Protein AF-A0A2V5HFQ6-F1 (afdb_monomer_lite)

Structure (mmCIF, N/CA/C/O backbone):
data_AF-A0A2V5HFQ6-F1
#
_entry.id   AF-A0A2V5HFQ6-F1
#
loop_
_atom_site.group_PDB
_atom_site.id
_atom_site.type_symbol
_atom_site.label_atom_id
_atom_site.label_alt_id
_atom_site.label_comp_id
_atom_site.label_asym_id
_atom_site.label_entity_id
_atom_site.label_seq_id
_atom_site.pdbx_PDB_ins_code
_atom_site.Cartn_x
_atom_site.Cartn_y
_atom_site.Cartn_z
_atom_site.occupancy
_atom_site.B_iso_or_equiv
_atom_site.auth_seq_id
_atom_site.auth_comp_id
_atom_site.auth_asym_id
_atom_site.auth_atom_id
_atom_site.pdbx_PDB_model_num
ATOM 1 N N . MET A 1 1 ? -6.605 -11.092 -10.968 1.00 51.59 1 MET A N 1
ATOM 2 C CA . MET A 1 1 ? -7.227 -11.344 -9.632 1.00 51.59 1 MET A CA 1
ATOM 3 C C . MET A 1 1 ? -6.925 -10.135 -8.743 1.00 51.59 1 MET A C 1
ATOM 5 O O . MET A 1 1 ? -5.810 -9.649 -8.861 1.00 51.59 1 MET A O 1
ATOM 9 N N . LEU A 1 2 ? -7.858 -9.602 -7.938 1.00 63.72 2 LEU A N 1
ATOM 10 C CA . LEU A 1 2 ? -7.604 -8.376 -7.151 1.00 63.72 2 LEU A CA 1
ATOM 11 C C . LEU A 1 2 ? -6.932 -8.704 -5.807 1.00 63.72 2 LEU A C 1
ATOM 13 O O . LEU A 1 2 ? -7.304 -9.682 -5.158 1.00 63.72 2 LEU A O 1
ATOM 17 N N . LEU A 1 3 ? -6.000 -7.859 -5.349 1.00 67.62 3 LEU A N 1
ATOM 18 C CA . LEU A 1 3 ? -5.303 -8.026 -4.054 1.00 67.62 3 LEU A CA 1
ATOM 19 C C . LEU A 1 3 ? -6.287 -8.092 -2.869 1.00 67.62 3 LEU A C 1
ATOM 21 O O . LEU A 1 3 ? -6.085 -8.822 -1.904 1.00 67.62 3 LEU A O 1
ATOM 25 N N . LEU A 1 4 ? -7.405 -7.377 -2.981 1.00 68.69 4 LEU A N 1
ATOM 26 C CA . LEU A 1 4 ? -8.484 -7.354 -1.991 1.00 68.69 4 LEU A CA 1
ATOM 27 C C . LEU A 1 4 ? -9.151 -8.725 -1.766 1.00 68.69 4 LEU A C 1
ATOM 29 O O . LEU A 1 4 ? -9.683 -8.956 -0.684 1.00 68.69 4 LEU A O 1
ATOM 33 N N . ASP A 1 5 ? -9.133 -9.616 -2.763 1.00 68.38 5 ASP A N 1
ATOM 34 C CA . ASP A 1 5 ? -9.847 -10.902 -2.714 1.00 68.38 5 ASP A CA 1
ATOM 35 C C . ASP A 1 5 ? -9.041 -12.014 -2.021 1.00 68.38 5 ASP A C 1
ATOM 37 O O . ASP A 1 5 ? -9.598 -13.050 -1.653 1.00 68.38 5 ASP A O 1
ATOM 41 N N . ILE A 1 6 ? -7.730 -11.816 -1.857 1.00 72.25 6 ILE A N 1
ATOM 42 C CA . ILE A 1 6 ? -6.790 -12.842 -1.377 1.00 72.25 6 ILE A CA 1
ATOM 43 C C . ILE A 1 6 ? -6.238 -12.559 0.023 1.00 72.25 6 ILE A C 1
ATOM 45 O O . ILE A 1 6 ? -5.696 -13.461 0.661 1.00 72.25 6 ILE A O 1
ATOM 49 N N . LEU A 1 7 ? -6.376 -11.327 0.516 1.00 74.31 7 LEU A N 1
ATOM 50 C CA . LEU A 1 7 ? -5.804 -10.923 1.795 1.00 74.31 7 LEU A CA 1
ATOM 51 C C . LEU A 1 7 ? -6.748 -11.225 2.972 1.00 74.31 7 LEU A C 1
ATOM 53 O O . LEU A 1 7 ? -7.963 -11.029 2.877 1.00 74.31 7 LEU A O 1
ATOM 57 N N . PRO A 1 8 ? -6.214 -11.670 4.122 1.00 76.12 8 PRO A N 1
ATOM 58 C CA . PRO A 1 8 ? -7.018 -11.909 5.311 1.00 76.12 8 PRO A CA 1
ATOM 59 C C . PRO A 1 8 ? -7.446 -10.588 5.964 1.00 76.12 8 PRO A C 1
ATOM 61 O O . PRO A 1 8 ? -6.648 -9.675 6.130 1.00 76.12 8 PRO A O 1
ATOM 64 N N . ALA A 1 9 ? -8.689 -10.499 6.443 1.00 76.12 9 ALA A N 1
ATOM 65 C CA . ALA A 1 9 ? -9.202 -9.293 7.115 1.00 76.12 9 ALA A CA 1
ATOM 66 C C . ALA A 1 9 ? -8.438 -8.911 8.405 1.00 76.12 9 ALA A C 1
ATOM 68 O O . ALA A 1 9 ? -8.540 -7.787 8.897 1.00 76.12 9 ALA A O 1
ATOM 69 N N . SER A 1 10 ? -7.689 -9.857 8.980 1.00 79.19 10 SER A N 1
ATOM 70 C CA . SER A 1 10 ? -6.862 -9.662 10.173 1.00 79.19 10 SER A CA 1
ATOM 71 C C . SER A 1 10 ? -5.444 -9.169 9.881 1.00 79.19 10 SER A C 1
ATOM 73 O O . SER A 1 10 ? -4.679 -9.069 10.835 1.00 79.19 10 SER A O 1
ATOM 75 N N . LEU A 1 11 ? -5.102 -8.911 8.614 1.00 81.62 11 LEU A N 1
ATOM 76 C CA . LEU A 1 11 ? -3.765 -8.503 8.186 1.00 81.62 11 LEU A CA 1
ATOM 77 C C . LEU A 1 11 ? -3.316 -7.227 8.904 1.00 81.62 11 LEU A C 1
ATOM 79 O O . LEU A 1 11 ? -4.056 -6.239 8.921 1.00 81.62 11 LEU A O 1
ATOM 83 N N . GLU A 1 12 ? -2.117 -7.256 9.482 1.00 85.94 12 GLU A N 1
ATOM 84 C CA . GLU A 1 12 ? -1.507 -6.097 10.142 1.00 85.94 12 GLU A CA 1
ATOM 85 C C . GLU A 1 12 ? -0.405 -5.490 9.268 1.00 85.94 12 GLU A C 1
ATOM 87 O O . GLU A 1 12 ? -0.303 -4.262 9.173 1.00 85.94 12 GLU A O 1
ATOM 92 N N . SER A 1 13 ? 0.350 -6.345 8.571 1.00 84.56 13 SER A N 1
ATOM 93 C CA . SER A 1 13 ? 1.439 -5.966 7.672 1.00 84.56 13 SER A CA 1
ATOM 94 C C . SER A 1 13 ? 1.336 -6.682 6.323 1.00 84.56 13 SER A C 1
ATOM 96 O O . SER A 1 13 ? 1.117 -7.893 6.268 1.00 84.56 13 SER A O 1
ATOM 98 N N . LEU A 1 14 ? 1.555 -5.943 5.232 1.00 84.50 14 LEU A N 1
ATOM 99 C CA . LEU A 1 14 ? 1.644 -6.475 3.870 1.00 84.50 14 LEU A CA 1
ATOM 100 C C . LEU A 1 14 ? 3.038 -6.224 3.288 1.00 84.50 14 LEU A C 1
ATOM 102 O O . LEU A 1 14 ? 3.385 -5.080 3.010 1.00 84.50 14 LEU A O 1
ATOM 106 N N . GLY A 1 15 ? 3.815 -7.281 3.077 1.00 84.94 15 GLY A N 1
ATOM 107 C CA . GLY A 1 15 ? 5.066 -7.242 2.322 1.00 84.94 15 GLY A CA 1
ATOM 108 C C . GLY A 1 15 ? 4.855 -7.728 0.892 1.00 84.94 15 GLY A C 1
ATOM 109 O O . GLY A 1 15 ? 4.157 -8.719 0.685 1.00 84.94 15 GLY A O 1
ATOM 110 N N . ILE A 1 16 ? 5.443 -7.046 -0.089 1.00 83.25 16 ILE A N 1
ATOM 111 C CA . ILE A 1 16 ? 5.424 -7.463 -1.496 1.00 83.25 16 ILE A CA 1
ATOM 112 C C . ILE A 1 16 ? 6.849 -7.432 -2.039 1.00 83.25 16 ILE A C 1
ATOM 114 O O . ILE A 1 16 ? 7.508 -6.393 -1.950 1.00 83.25 16 ILE A O 1
ATOM 118 N N . THR A 1 17 ? 7.313 -8.563 -2.565 1.00 81.19 17 THR A N 1
ATOM 119 C CA . THR A 1 17 ? 8.675 -8.753 -3.090 1.00 81.19 17 THR A CA 1
ATOM 120 C C . THR A 1 17 ? 8.664 -9.227 -4.533 1.00 81.19 17 THR A C 1
ATOM 122 O O . THR A 1 17 ? 7.606 -9.584 -5.060 1.00 81.19 17 THR A O 1
ATOM 125 N N . ASP A 1 18 ? 9.849 -9.214 -5.156 1.00 73.56 18 ASP A N 1
ATOM 126 C CA . ASP A 1 18 ? 10.070 -9.695 -6.524 1.00 73.56 18 ASP A CA 1
ATOM 127 C C . ASP A 1 18 ? 9.170 -8.970 -7.531 1.00 73.56 18 ASP A C 1
ATOM 129 O O . ASP A 1 18 ? 8.516 -9.571 -8.378 1.00 73.56 18 ASP A O 1
ATOM 133 N N . ILE A 1 19 ? 9.076 -7.647 -7.380 1.00 73.50 19 ILE A N 1
ATOM 134 C CA . ILE A 1 19 ? 8.223 -6.825 -8.230 1.00 73.50 19 ILE A CA 1
ATOM 135 C C . ILE A 1 19 ? 8.984 -6.503 -9.514 1.00 73.50 19 ILE A C 1
ATOM 137 O O . ILE A 1 19 ? 9.948 -5.731 -9.497 1.00 73.50 19 ILE A O 1
ATOM 141 N N . GLU A 1 20 ? 8.520 -7.075 -10.623 1.00 70.88 20 GLU A N 1
ATOM 142 C CA . GLU A 1 20 ? 9.014 -6.746 -11.955 1.00 70.88 20 GLU A CA 1
ATOM 143 C C . GLU A 1 20 ? 8.593 -5.327 -12.368 1.00 70.88 20 GLU A C 1
ATOM 145 O O . GLU A 1 20 ? 7.512 -4.836 -12.025 1.00 70.88 20 GLU A O 1
ATOM 150 N N . ASP A 1 21 ? 9.438 -4.668 -13.162 1.00 68.81 21 ASP A N 1
ATOM 151 C CA . ASP A 1 21 ? 9.232 -3.285 -13.616 1.00 68.81 21 ASP A CA 1
ATOM 152 C C . ASP A 1 21 ? 7.898 -3.104 -14.369 1.00 68.81 21 ASP A C 1
ATOM 154 O O . ASP A 1 21 ? 7.212 -2.089 -14.244 1.00 68.81 21 ASP A O 1
ATOM 158 N N . CYS A 1 22 ? 7.488 -4.116 -15.142 1.00 72.38 22 CYS A N 1
ATOM 159 C CA . CYS A 1 22 ? 6.226 -4.096 -15.883 1.00 72.38 22 CYS A CA 1
ATOM 160 C C . CYS A 1 22 ? 4.984 -4.225 -14.991 1.00 72.38 22 CYS A C 1
ATOM 162 O O . CYS A 1 22 ? 3.916 -3.727 -15.362 1.00 72.38 22 CYS A O 1
ATOM 164 N N . ASP A 1 23 ? 5.120 -4.839 -13.817 1.00 73.00 23 ASP A N 1
ATOM 165 C CA . ASP A 1 23 ? 4.023 -5.049 -12.872 1.00 73.00 23 ASP A CA 1
ATOM 166 C C . ASP A 1 23 ? 3.874 -3.898 -11.888 1.00 73.00 23 ASP A C 1
ATOM 168 O O . ASP A 1 23 ? 2.789 -3.685 -11.336 1.00 73.00 23 ASP A O 1
ATOM 172 N N . TYR A 1 24 ? 4.945 -3.127 -11.696 1.00 76.06 24 TYR A N 1
ATOM 173 C CA . TYR A 1 24 ? 5.007 -2.049 -10.724 1.00 76.06 24 TYR A CA 1
ATOM 174 C C . TYR A 1 24 ? 3.838 -1.046 -10.832 1.00 76.06 24 TYR A C 1
ATOM 176 O O . TYR A 1 24 ? 3.170 -0.802 -9.818 1.00 76.06 24 TYR A O 1
ATOM 184 N N . PRO A 1 25 ? 3.462 -0.527 -12.022 1.00 80.56 25 PRO A N 1
ATOM 185 C CA . PRO A 1 25 ? 2.331 0.397 -12.140 1.00 80.56 25 PRO A CA 1
ATOM 186 C C . PRO A 1 25 ? 0.984 -0.243 -11.774 1.00 80.56 25 PRO A C 1
ATOM 188 O O . PRO A 1 25 ? 0.122 0.395 -11.157 1.00 80.56 25 PRO A O 1
ATOM 191 N N . SER A 1 26 ? 0.797 -1.513 -12.142 1.00 82.75 26 SER A N 1
ATOM 192 C CA . SER A 1 26 ? -0.418 -2.278 -11.846 1.00 82.75 26 SER A CA 1
ATOM 193 C C . SER A 1 26 ? -0.540 -2.551 -10.349 1.00 82.75 26 SER A C 1
ATOM 195 O O . SER A 1 26 ? -1.616 -2.377 -9.771 1.00 82.75 26 SER A O 1
ATOM 197 N N . LEU A 1 27 ? 0.575 -2.896 -9.705 1.00 82.88 27 LEU A N 1
ATOM 198 C CA . LEU A 1 27 ? 0.652 -3.114 -8.269 1.00 82.88 27 LEU A CA 1
ATOM 199 C C . LEU A 1 27 ? 0.327 -1.840 -7.484 1.00 82.8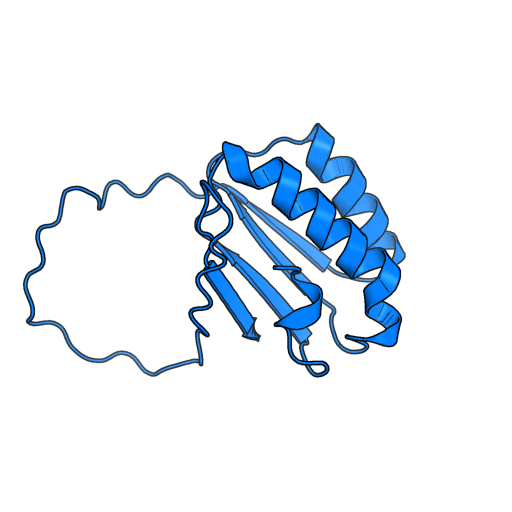8 27 LEU A C 1
ATOM 201 O O . LEU A 1 27 ? -0.492 -1.873 -6.565 1.00 82.88 27 LEU A O 1
ATOM 205 N N . VAL A 1 28 ? 0.910 -0.701 -7.870 1.00 85.19 28 VAL A N 1
ATOM 206 C CA . VAL A 1 28 ? 0.617 0.597 -7.241 1.00 85.19 28 VAL A CA 1
ATOM 207 C C . VAL A 1 28 ? -0.875 0.927 -7.340 1.00 85.19 28 VAL A C 1
ATOM 209 O O . VAL A 1 28 ? -1.473 1.382 -6.363 1.00 85.19 28 VAL A O 1
ATOM 212 N N . ALA A 1 29 ? -1.516 0.655 -8.481 1.00 85.56 29 ALA A N 1
ATOM 213 C CA . ALA A 1 29 ? -2.951 0.878 -8.649 1.00 85.56 29 ALA A CA 1
ATOM 214 C C . ALA A 1 29 ? -3.806 -0.005 -7.719 1.00 85.56 29 ALA A C 1
ATOM 216 O O . ALA A 1 29 ? -4.797 0.472 -7.152 1.00 85.56 29 ALA A O 1
ATOM 217 N N . GLU A 1 30 ? -3.425 -1.268 -7.532 1.00 85.31 30 GLU A N 1
ATOM 218 C CA . GLU A 1 30 ? -4.099 -2.186 -6.609 1.00 85.31 30 GLU A CA 1
ATOM 219 C C . GLU A 1 30 ? -3.891 -1.784 -5.144 1.00 85.31 30 GLU A C 1
ATOM 221 O O . GLU A 1 30 ? -4.849 -1.769 -4.368 1.00 85.31 30 GLU A O 1
ATOM 226 N N . LEU A 1 31 ? -2.682 -1.362 -4.771 1.00 86.62 31 LEU A N 1
ATOM 227 C CA . LEU A 1 31 ? -2.388 -0.853 -3.430 1.00 86.62 31 LEU A CA 1
ATOM 228 C C . LEU A 1 31 ? -3.151 0.436 -3.134 1.00 86.62 31 LEU A C 1
ATOM 230 O O . LEU A 1 31 ? -3.704 0.581 -2.050 1.00 86.62 31 LEU A O 1
ATOM 234 N N . LEU A 1 32 ? -3.279 1.342 -4.104 1.00 87.31 32 LEU A N 1
ATOM 235 C CA . LEU A 1 32 ? -4.113 2.537 -3.960 1.00 87.31 32 LEU A CA 1
ATOM 236 C C . LEU A 1 32 ? -5.582 2.184 -3.710 1.00 87.31 32 LEU A C 1
ATOM 238 O O . LEU A 1 32 ? -6.235 2.800 -2.866 1.00 87.31 32 LEU A O 1
ATOM 242 N N . ARG A 1 33 ? -6.121 1.186 -4.421 1.00 85.38 33 ARG A N 1
ATOM 243 C CA . ARG A 1 33 ? -7.477 0.679 -4.153 1.00 85.38 33 ARG A CA 1
ATOM 244 C C . ARG A 1 33 ? -7.567 0.089 -2.754 1.00 85.38 33 ARG A C 1
ATOM 246 O O . ARG A 1 33 ? -8.545 0.353 -2.054 1.00 85.38 33 ARG A O 1
ATOM 253 N N . LEU A 1 34 ? -6.550 -0.659 -2.339 1.00 84.44 34 LEU A N 1
ATOM 254 C CA . LEU A 1 34 ? -6.476 -1.236 -1.009 1.00 84.44 34 LEU A CA 1
ATOM 255 C C . LEU A 1 34 ? -6.437 -0.161 0.071 1.00 84.44 34 LEU A C 1
ATOM 257 O O . LEU A 1 34 ? -7.205 -0.245 1.011 1.00 84.44 34 LEU A O 1
ATOM 261 N N . VAL A 1 35 ? -5.641 0.889 -0.064 1.00 85.69 35 VAL A N 1
ATOM 262 C CA . VAL A 1 35 ? -5.566 1.965 0.934 1.00 85.69 35 VAL A CA 1
ATOM 263 C C . VAL A 1 35 ? -6.882 2.750 1.007 1.00 85.69 35 VAL A C 1
ATOM 265 O O . VAL A 1 35 ? -7.361 3.076 2.092 1.00 85.69 35 VAL A O 1
ATOM 268 N N . ARG A 1 36 ? -7.528 2.995 -0.138 1.00 85.88 36 ARG A N 1
ATOM 269 C CA . ARG A 1 36 ? -8.784 3.762 -0.209 1.00 85.88 36 ARG A CA 1
ATOM 270 C C . ARG A 1 36 ? -10.007 2.995 0.284 1.00 85.88 36 ARG A C 1
ATOM 272 O O . ARG A 1 36 ? -10.915 3.593 0.858 1.00 85.88 36 ARG A O 1
ATOM 279 N N . HIS A 1 37 ? -10.063 1.689 0.036 1.00 79.88 37 HIS A N 1
ATOM 280 C CA . HIS A 1 37 ? -11.219 0.846 0.369 1.00 79.88 37 HIS A CA 1
ATOM 281 C C . HIS A 1 37 ? -10.965 -0.090 1.561 1.00 79.88 37 HIS A C 1
ATOM 283 O O . HIS A 1 37 ? -11.905 -0.612 2.163 1.00 79.88 37 HIS A O 1
ATOM 289 N N . GLY A 1 38 ? -9.702 -0.268 1.931 1.00 69.12 38 GLY A N 1
ATOM 290 C CA . GLY A 1 38 ? -9.214 -1.172 2.961 1.00 69.12 38 GLY A CA 1
ATOM 291 C C . GLY A 1 38 ? -9.612 -0.844 4.390 1.00 69.12 38 GLY A C 1
ATOM 292 O O . GLY A 1 38 ? -9.778 -1.805 5.126 1.00 69.12 38 GLY A O 1
ATOM 293 N N . PRO A 1 39 ? -9.894 0.401 4.825 1.00 70.94 39 PRO A N 1
ATOM 294 C CA . PRO A 1 39 ? -10.339 0.632 6.204 1.00 70.94 39 PRO A CA 1
ATOM 295 C C . PRO A 1 39 ? -11.600 -0.162 6.592 1.00 70.94 39 PRO A C 1
ATOM 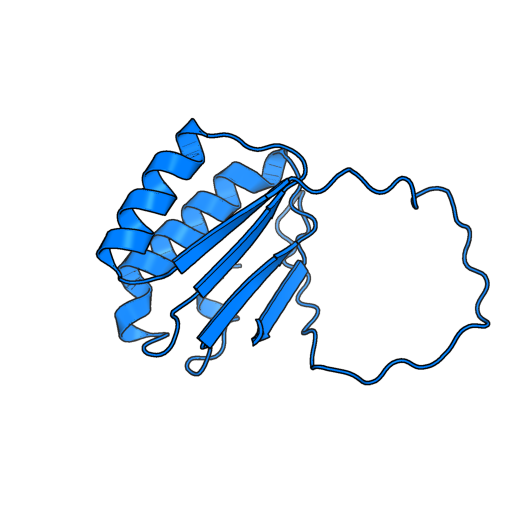297 O O . PRO A 1 39 ? -11.817 -0.444 7.768 1.00 70.94 39 PRO A O 1
ATOM 300 N N . GLY A 1 40 ? -12.424 -0.556 5.611 1.00 72.25 40 GLY A N 1
ATOM 301 C CA . GLY A 1 40 ? -13.583 -1.428 5.828 1.00 72.25 40 GLY A CA 1
ATOM 302 C C . GLY A 1 40 ? -13.290 -2.935 5.790 1.00 72.25 40 GLY A C 1
ATOM 303 O O . GLY A 1 40 ? -14.104 -3.710 6.286 1.00 72.25 40 GLY A O 1
ATOM 304 N N . LEU A 1 41 ? -12.163 -3.356 5.210 1.00 73.62 41 LEU A N 1
ATOM 305 C CA . LEU A 1 41 ? -11.816 -4.764 4.952 1.00 73.62 41 LEU A CA 1
ATOM 306 C C . LEU A 1 41 ? -10.613 -5.246 5.780 1.00 73.62 41 LEU A C 1
ATOM 308 O O . LEU A 1 41 ? -10.584 -6.390 6.221 1.00 73.62 41 LEU A O 1
ATOM 312 N N . PHE A 1 42 ? -9.664 -4.353 6.042 1.00 79.81 42 PHE A N 1
ATOM 313 C CA . PHE A 1 42 ? -8.379 -4.569 6.700 1.00 79.81 42 PHE A CA 1
ATOM 314 C C . PHE A 1 42 ? -8.178 -3.518 7.794 1.00 79.81 42 PHE A C 1
ATOM 316 O O . PHE A 1 42 ? -7.243 -2.725 7.771 1.00 79.81 42 PHE A O 1
ATOM 323 N N . ALA A 1 43 ? -9.078 -3.496 8.778 1.00 78.31 43 ALA A N 1
ATOM 324 C CA . ALA A 1 43 ? -9.073 -2.490 9.845 1.00 78.31 43 ALA A CA 1
ATOM 325 C C . ALA A 1 43 ? -7.797 -2.489 10.713 1.00 78.31 43 ALA A C 1
ATOM 327 O O . ALA A 1 43 ? -7.606 -1.580 11.518 1.00 78.31 43 ALA A O 1
ATOM 328 N N . ARG A 1 44 ? -6.966 -3.532 10.604 1.00 83.19 44 ARG A N 1
ATOM 329 C CA . ARG A 1 44 ? -5.733 -3.707 11.383 1.00 83.19 44 ARG A CA 1
ATOM 330 C C . ARG A 1 44 ? -4.471 -3.430 10.568 1.00 83.19 44 ARG A C 1
ATOM 332 O O . ARG A 1 44 ? -3.403 -3.343 11.171 1.00 83.19 44 ARG A O 1
ATOM 339 N N . LEU A 1 45 ? -4.600 -3.255 9.249 1.00 85.25 45 LEU A N 1
ATOM 340 C CA . LEU A 1 45 ? -3.468 -3.000 8.37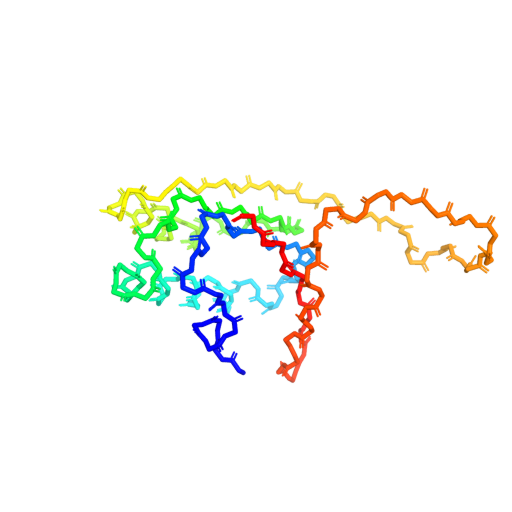3 1.00 85.25 45 LEU A CA 1
ATOM 341 C C . LEU A 1 45 ? -2.876 -1.640 8.712 1.00 85.25 45 LEU A C 1
ATOM 343 O O . LEU A 1 45 ? -3.551 -0.615 8.630 1.00 85.25 45 LEU A O 1
ATOM 347 N N . ASN A 1 46 ? -1.612 -1.656 9.102 1.00 89.62 46 ASN A N 1
ATOM 348 C CA . ASN A 1 46 ? -0.887 -0.470 9.528 1.00 89.62 46 ASN A CA 1
ATOM 349 C C . ASN A 1 46 ? 0.461 -0.323 8.821 1.00 89.62 46 ASN A C 1
ATOM 351 O O . ASN A 1 46 ? 1.051 0.749 8.911 1.00 89.62 46 ASN A O 1
ATOM 355 N N . GLN A 1 47 ? 0.922 -1.347 8.097 1.00 89.44 47 GLN A N 1
ATOM 356 C CA . GLN A 1 47 ? 2.187 -1.310 7.376 1.00 89.44 47 GLN A CA 1
ATOM 357 C C . GLN A 1 47 ? 2.061 -1.956 5.992 1.00 89.44 47 GLN A C 1
ATOM 359 O O . GLN A 1 47 ? 1.490 -3.038 5.841 1.00 89.44 47 GLN A O 1
ATOM 364 N N . ILE A 1 48 ? 2.643 -1.300 4.989 1.00 89.19 48 ILE A N 1
ATOM 365 C CA . ILE A 1 48 ? 2.884 -1.845 3.652 1.00 89.19 48 ILE A CA 1
ATOM 366 C C . ILE A 1 48 ? 4.382 -1.728 3.368 1.00 89.19 48 ILE A C 1
ATOM 368 O O . ILE A 1 48 ? 4.969 -0.658 3.531 1.00 89.19 48 ILE A O 1
ATOM 372 N N . GLN A 1 49 ? 5.004 -2.820 2.939 1.00 88.50 49 GLN A N 1
ATOM 373 C CA . GLN A 1 49 ? 6.414 -2.870 2.583 1.00 88.50 49 GLN A CA 1
ATOM 374 C C . GLN A 1 49 ? 6.574 -3.367 1.149 1.00 88.50 49 GLN A C 1
ATOM 376 O O . GLN A 1 49 ? 6.071 -4.431 0.798 1.00 88.50 49 GLN A O 1
ATOM 381 N N . LEU A 1 50 ? 7.249 -2.574 0.323 1.00 86.31 50 LEU A N 1
ATOM 382 C CA . LEU A 1 50 ? 7.498 -2.862 -1.084 1.00 86.31 50 LEU A CA 1
ATOM 383 C C . LEU A 1 50 ? 8.984 -3.059 -1.318 1.00 86.31 50 LEU A C 1
ATOM 385 O O . LEU A 1 50 ? 9.794 -2.221 -0.920 1.00 86.31 50 LEU A O 1
ATOM 389 N N . TYR A 1 51 ? 9.305 -4.135 -2.015 1.00 83.12 51 TYR A N 1
ATOM 390 C CA . TYR A 1 51 ? 10.649 -4.467 -2.434 1.00 83.12 51 TYR A CA 1
ATOM 391 C C . TYR A 1 51 ? 10.690 -4.532 -3.960 1.00 83.12 51 TYR A C 1
ATOM 393 O O . TYR A 1 51 ? 10.155 -5.465 -4.559 1.00 83.12 51 TYR A O 1
ATOM 401 N N . VAL A 1 52 ? 11.259 -3.502 -4.584 1.00 79.44 52 VAL A N 1
ATOM 402 C CA . VAL A 1 52 ? 11.177 -3.280 -6.039 1.00 79.44 52 VAL A CA 1
ATOM 403 C C . VAL A 1 52 ? 12.560 -3.223 -6.657 1.00 79.44 52 VAL A C 1
ATOM 405 O O . VAL A 1 52 ? 13.467 -2.645 -6.065 1.00 79.44 52 VAL A O 1
ATOM 408 N N . ILE A 1 53 ? 12.725 -3.789 -7.851 1.00 78.62 53 ILE A N 1
ATOM 409 C CA . ILE A 1 53 ? 14.015 -3.763 -8.558 1.00 78.62 53 ILE A CA 1
ATOM 410 C C . ILE A 1 53 ? 14.350 -2.339 -9.019 1.00 78.62 53 ILE A C 1
ATOM 412 O O . ILE A 1 53 ? 15.501 -1.915 -8.961 1.00 78.62 53 ILE A O 1
ATOM 416 N N . GLN A 1 54 ? 13.335 -1.581 -9.442 1.00 76.06 54 GLN A N 1
ATOM 417 C CA . GLN A 1 54 ? 13.476 -0.185 -9.834 1.00 76.06 54 GLN A CA 1
ATOM 418 C C . GLN A 1 54 ? 12.332 0.648 -9.250 1.00 76.06 54 GLN A C 1
ATOM 420 O O . GLN A 1 54 ? 11.172 0.238 -9.231 1.00 76.06 54 GLN A O 1
ATOM 425 N N . ILE A 1 55 ? 12.678 1.821 -8.720 1.00 78.38 55 ILE A N 1
ATOM 426 C CA . ILE A 1 55 ? 11.729 2.723 -8.067 1.00 78.38 55 ILE A CA 1
ATOM 427 C C . ILE A 1 55 ? 11.280 3.797 -9.064 1.00 78.38 55 ILE A C 1
ATOM 429 O O . ILE A 1 55 ? 12.069 4.664 -9.442 1.00 78.38 55 ILE A O 1
ATOM 433 N N . ASP A 1 56 ? 9.996 3.787 -9.429 1.00 82.19 56 ASP A N 1
ATOM 434 C CA . ASP A 1 56 ? 9.336 4.936 -10.062 1.00 82.19 56 ASP A CA 1
ATOM 435 C C . ASP A 1 56 ? 8.739 5.848 -8.976 1.00 82.19 56 ASP A C 1
ATOM 437 O O . ASP A 1 56 ? 7.668 5.597 -8.415 1.00 82.19 56 ASP A O 1
ATOM 441 N N . GLU A 1 57 ? 9.468 6.923 -8.670 1.00 82.56 57 GLU A N 1
ATOM 442 C CA . GLU A 1 57 ? 9.112 7.902 -7.637 1.00 82.56 57 GLU A CA 1
ATOM 443 C C . GLU A 1 57 ? 7.805 8.658 -7.934 1.00 82.56 57 GLU A C 1
ATOM 445 O O . GLU A 1 57 ? 7.097 9.035 -6.995 1.00 82.56 57 GLU A O 1
ATOM 450 N N . ASP A 1 58 ? 7.447 8.860 -9.207 1.00 83.44 58 ASP A N 1
ATOM 451 C CA . ASP A 1 58 ? 6.224 9.583 -9.577 1.00 83.44 58 ASP A CA 1
ATOM 452 C C . ASP A 1 58 ? 4.985 8.741 -9.236 1.00 83.44 58 ASP A C 1
ATOM 454 O O . ASP A 1 58 ? 4.006 9.250 -8.671 1.00 83.44 58 ASP A O 1
ATOM 458 N N . ALA A 1 59 ? 5.042 7.434 -9.511 1.00 77.12 59 ALA A N 1
ATOM 459 C CA . ALA A 1 59 ? 4.001 6.487 -9.112 1.00 77.12 59 ALA A CA 1
ATOM 460 C C . ALA A 1 59 ? 3.913 6.353 -7.578 1.00 77.12 59 ALA A C 1
ATOM 462 O O . ALA A 1 59 ? 2.817 6.297 -7.003 1.00 77.12 59 ALA A O 1
ATOM 463 N N . LEU A 1 60 ? 5.063 6.370 -6.900 1.00 84.38 60 LEU A N 1
ATOM 464 C CA . LEU A 1 60 ? 5.166 6.239 -5.447 1.00 84.38 60 LEU A CA 1
ATOM 465 C C . LEU A 1 60 ? 4.643 7.441 -4.669 1.00 84.38 60 LEU A C 1
ATOM 467 O O . LEU A 1 60 ? 4.076 7.271 -3.587 1.00 84.38 60 LEU A O 1
ATOM 471 N N . ALA A 1 61 ? 4.810 8.652 -5.198 1.00 87.00 61 ALA A N 1
ATOM 472 C CA . ALA A 1 61 ? 4.395 9.878 -4.522 1.00 87.00 61 ALA A CA 1
ATOM 473 C C . ALA A 1 61 ? 2.896 9.869 -4.170 1.00 87.00 61 ALA A C 1
ATOM 475 O O . ALA A 1 61 ? 2.492 10.275 -3.072 1.00 87.00 61 ALA A O 1
ATOM 476 N N . VAL A 1 62 ? 2.068 9.353 -5.084 1.00 87.06 62 VAL A N 1
ATOM 477 C CA . VAL A 1 62 ? 0.620 9.233 -4.874 1.00 87.06 62 VAL A CA 1
ATOM 478 C C . VAL A 1 62 ? 0.316 8.185 -3.805 1.00 87.06 62 VAL A C 1
ATOM 480 O O . VAL A 1 62 ? -0.470 8.453 -2.897 1.00 87.06 62 VAL A O 1
ATOM 483 N N . LEU A 1 63 ? 0.968 7.020 -3.870 1.00 87.38 63 LEU A N 1
ATOM 484 C CA . LEU A 1 63 ? 0.774 5.947 -2.893 1.00 87.38 63 LEU A CA 1
ATOM 485 C C . LEU A 1 63 ? 1.195 6.378 -1.481 1.00 87.38 63 LEU A C 1
ATOM 487 O O . LEU A 1 63 ? 0.440 6.158 -0.539 1.00 87.38 63 LEU A O 1
ATOM 491 N N . ARG A 1 64 ? 2.337 7.064 -1.339 1.00 90.06 64 ARG A N 1
ATOM 492 C CA . ARG A 1 64 ? 2.800 7.636 -0.061 1.00 90.06 64 ARG A CA 1
ATOM 493 C C . ARG A 1 64 ? 1.749 8.549 0.559 1.00 90.06 64 ARG A C 1
ATOM 495 O O . ARG A 1 64 ? 1.396 8.370 1.718 1.00 90.06 64 ARG A O 1
ATOM 502 N N . THR A 1 65 ? 1.215 9.481 -0.229 1.00 90.44 65 THR A N 1
ATOM 503 C CA . THR A 1 65 ? 0.223 10.459 0.246 1.00 90.44 65 THR A CA 1
ATOM 504 C C . THR A 1 65 ? -1.047 9.779 0.767 1.00 90.44 65 THR A C 1
ATOM 506 O O . THR A 1 65 ? -1.608 10.172 1.794 1.00 90.44 65 THR A O 1
ATOM 509 N N . GLU A 1 66 ? -1.518 8.751 0.063 1.00 89.38 66 GLU A N 1
ATOM 510 C CA . GLU A 1 66 ? -2.727 8.016 0.442 1.00 89.38 66 GLU A CA 1
ATOM 511 C C . GLU A 1 66 ? -2.474 7.130 1.669 1.00 89.38 66 GLU A C 1
ATOM 513 O O . GLU A 1 66 ? -3.303 7.114 2.578 1.00 89.38 66 GLU A O 1
ATOM 518 N N . CYS A 1 67 ? -1.319 6.456 1.743 1.00 89.44 67 CYS A N 1
ATOM 519 C CA . CYS A 1 67 ? -0.910 5.678 2.915 1.00 89.44 67 CYS A CA 1
ATOM 520 C C . CYS A 1 67 ? -0.814 6.559 4.167 1.00 89.44 67 CYS A C 1
ATOM 522 O O . CYS A 1 67 ? -1.421 6.234 5.187 1.00 89.44 67 CYS A O 1
ATOM 524 N N . GLU A 1 68 ? -0.150 7.716 4.075 1.00 89.19 68 GLU A N 1
ATOM 525 C CA . GLU A 1 68 ? -0.065 8.686 5.174 1.00 89.19 68 GLU A CA 1
ATOM 526 C C . GLU A 1 68 ? -1.456 9.150 5.628 1.00 89.19 68 GLU A C 1
ATOM 528 O O . GLU A 1 68 ? -1.738 9.207 6.826 1.00 89.19 68 GLU A O 1
ATOM 533 N N . SER A 1 69 ? -2.355 9.422 4.677 1.00 88.31 69 SER A N 1
ATOM 534 C CA . SER A 1 69 ? -3.736 9.826 4.972 1.00 88.31 69 SER A CA 1
ATOM 535 C C . SER A 1 69 ? -4.546 8.718 5.656 1.00 88.31 69 SER A C 1
ATOM 537 O O . SER A 1 69 ? -5.423 9.011 6.470 1.00 88.31 69 SER A O 1
ATOM 539 N N . ALA A 1 70 ? -4.251 7.455 5.346 1.00 85.38 70 ALA A N 1
ATOM 540 C CA . ALA A 1 70 ? -4.866 6.285 5.965 1.00 85.38 70 ALA A CA 1
ATOM 541 C C . ALA A 1 70 ? -4.200 5.869 7.291 1.00 85.38 70 ALA A C 1
ATOM 543 O O . ALA A 1 70 ? -4.721 4.990 7.977 1.00 85.38 70 ALA A O 1
ATOM 544 N N . GLY A 1 71 ? -3.077 6.492 7.672 1.00 87.62 71 GLY A N 1
ATOM 545 C CA . GLY A 1 71 ? -2.291 6.098 8.844 1.00 87.62 71 GLY A CA 1
ATOM 546 C C . GLY A 1 71 ? -1.530 4.781 8.657 1.00 87.62 71 GLY A C 1
ATOM 547 O O . GLY A 1 71 ? -1.247 4.102 9.643 1.00 87.62 71 GLY A O 1
ATOM 548 N N . ILE A 1 72 ? -1.232 4.418 7.409 1.00 89.19 72 ILE A N 1
ATOM 549 C CA . ILE A 1 72 ? -0.471 3.227 7.032 1.00 89.19 72 ILE A CA 1
ATOM 550 C C . ILE A 1 72 ? 0.980 3.642 6.778 1.00 89.19 72 ILE A C 1
ATOM 552 O O . ILE A 1 72 ? 1.252 4.541 5.982 1.00 89.19 72 ILE A O 1
ATOM 556 N N . ASP A 1 73 ? 1.915 2.970 7.439 1.00 90.69 73 ASP A N 1
ATOM 557 C CA . ASP A 1 73 ? 3.348 3.148 7.238 1.00 90.69 73 ASP A CA 1
ATOM 558 C C . ASP A 1 73 ? 3.780 2.468 5.932 1.00 90.69 73 ASP A C 1
ATOM 560 O O . ASP A 1 73 ? 3.629 1.255 5.776 1.00 90.69 73 ASP A O 1
ATOM 564 N N . LEU A 1 74 ? 4.290 3.249 4.977 1.00 90.56 74 LEU A N 1
ATOM 565 C CA . LEU A 1 74 ? 4.790 2.736 3.702 1.00 90.56 74 LEU A CA 1
ATOM 566 C C . LEU A 1 74 ? 6.318 2.700 3.713 1.00 90.56 74 LEU A C 1
ATOM 568 O O . LEU A 1 74 ? 6.975 3.744 3.723 1.00 90.56 74 LEU A O 1
ATOM 572 N N . LYS A 1 75 ? 6.878 1.494 3.627 1.00 89.44 75 LYS A N 1
ATOM 573 C CA . LYS A 1 75 ? 8.312 1.261 3.440 1.00 89.44 75 LYS A CA 1
ATOM 574 C C . LYS A 1 75 ? 8.564 0.808 2.013 1.00 89.44 75 LYS A C 1
ATOM 576 O O . LYS A 1 75 ? 7.905 -0.108 1.534 1.00 89.44 75 LYS A O 1
ATOM 581 N N . VAL A 1 76 ? 9.520 1.440 1.344 1.00 86.25 76 VAL A N 1
ATOM 582 C CA . VAL A 1 76 ? 9.983 1.006 0.024 1.00 86.25 76 VAL A CA 1
ATOM 583 C C . VAL A 1 76 ? 11.478 0.804 0.084 1.00 86.25 76 VAL A C 1
ATOM 585 O O . VAL A 1 76 ? 12.205 1.700 0.515 1.00 86.25 76 VAL A O 1
ATOM 588 N N . GLU A 1 77 ? 11.908 -0.367 -0.351 1.00 84.69 77 GLU A N 1
ATOM 589 C CA . GLU A 1 77 ? 13.306 -0.743 -0.451 1.00 84.69 77 GLU A CA 1
ATOM 590 C C . GLU A 1 77 ? 13.596 -1.175 -1.889 1.00 84.69 77 GLU A C 1
ATOM 592 O O . GLU A 1 77 ? 12.837 -1.930 -2.498 1.00 84.69 77 GLU A O 1
ATOM 597 N N . GLU A 1 78 ? 14.690 -0.660 -2.444 1.00 81.62 78 GLU A N 1
ATOM 598 C CA . GLU A 1 78 ? 15.196 -1.112 -3.735 1.00 81.62 78 GLU A CA 1
ATOM 599 C C . GLU A 1 78 ? 15.859 -2.479 -3.531 1.00 81.62 78 GLU A C 1
ATOM 601 O O . GLU A 1 78 ? 16.817 -2.608 -2.759 1.00 81.62 78 GLU A O 1
ATOM 606 N N . GLN A 1 79 ? 15.334 -3.512 -4.185 1.00 73.88 79 GLN A N 1
ATOM 607 C CA . GLN A 1 79 ? 15.999 -4.801 -4.273 1.00 73.88 79 GLN A CA 1
ATOM 608 C C . GLN A 1 79 ? 17.066 -4.724 -5.354 1.00 73.88 79 GLN A C 1
ATOM 610 O O . GLN A 1 79 ? 16.796 -4.390 -6.503 1.00 73.88 79 GLN A O 1
ATOM 615 N N . GLN A 1 80 ? 18.295 -5.078 -4.989 1.00 65.62 80 GLN A N 1
ATOM 616 C CA . GLN A 1 80 ? 19.267 -5.436 -6.008 1.00 65.62 80 GLN A CA 1
ATOM 617 C C . GLN A 1 80 ? 18.803 -6.755 -6.612 1.00 65.62 80 GLN A C 1
ATOM 619 O O . GLN A 1 80 ? 18.558 -7.698 -5.863 1.00 65.62 80 GLN A O 1
ATOM 624 N N . GLU A 1 81 ? 18.680 -6.799 -7.937 1.00 57.41 81 GLU A N 1
ATOM 625 C CA . GLU A 1 81 ? 18.424 -8.022 -8.693 1.00 57.41 81 GLU A CA 1
ATOM 626 C C . GLU A 1 81 ? 19.467 -9.064 -8.263 1.00 57.41 81 GLU A C 1
ATOM 628 O O . GLU A 1 81 ? 20.655 -8.977 -8.596 1.00 57.41 81 GLU A O 1
ATOM 633 N N . GLU A 1 82 ? 19.070 -9.994 -7.397 1.00 52.91 82 GLU A N 1
ATOM 634 C CA . GLU A 1 82 ? 19.993 -11.016 -6.948 1.00 52.91 82 GLU A CA 1
ATOM 635 C C . GLU A 1 82 ? 20.231 -11.954 -8.135 1.00 52.91 82 GLU A C 1
ATOM 637 O O . GLU A 1 82 ? 19.321 -12.593 -8.653 1.00 52.91 82 GLU A O 1
ATOM 642 N N . ALA A 1 83 ? 21.485 -12.038 -8.579 1.00 46.44 83 ALA A N 1
ATOM 643 C CA . ALA A 1 83 ? 21.919 -12.840 -9.720 1.00 46.44 83 ALA A CA 1
ATOM 644 C C . ALA A 1 83 ? 21.865 -14.368 -9.459 1.00 46.44 83 ALA A C 1
ATOM 646 O O . ALA A 1 83 ? 22.828 -15.088 -9.748 1.00 46.44 83 ALA A O 1
ATOM 647 N N . TRP A 1 84 ? 20.782 -14.893 -8.876 1.00 49.91 84 TRP A N 1
ATOM 648 C CA . TRP A 1 84 ? 20.609 -16.322 -8.595 1.00 49.91 84 TRP A CA 1
ATOM 649 C C . TRP A 1 84 ? 19.952 -17.122 -9.725 1.00 49.91 84 TRP A C 1
ATOM 651 O O . TRP A 1 84 ? 19.877 -18.346 -9.615 1.00 49.91 84 TRP A O 1
ATOM 661 N N . GLU A 1 85 ? 19.653 -16.519 -10.882 1.00 47.09 85 GLU A N 1
ATOM 662 C CA . GLU A 1 85 ? 19.262 -17.269 -12.095 1.00 47.09 85 GLU A CA 1
ATOM 663 C C . GLU A 1 85 ? 20.360 -18.221 -12.636 1.00 47.09 85 GLU A C 1
ATOM 665 O O . GLU A 1 85 ? 20.146 -18.965 -13.594 1.00 47.09 85 GLU A O 1
ATOM 670 N N . HIS A 1 86 ? 21.536 -18.277 -11.999 1.00 43.47 86 HIS A N 1
ATOM 671 C CA . HIS A 1 86 ? 22.622 -19.196 -12.349 1.00 43.47 86 HIS A CA 1
ATOM 672 C C . HIS A 1 86 ? 22.980 -20.249 -11.288 1.00 43.47 86 HIS A C 1
ATOM 674 O O . HIS A 1 86 ? 23.995 -20.930 -11.454 1.00 43.47 86 HIS A O 1
ATOM 680 N N . TYR A 1 87 ? 22.180 -20.461 -10.238 1.00 41.28 87 TYR A N 1
ATOM 681 C CA . TYR A 1 87 ? 22.392 -21.608 -9.343 1.00 41.28 87 TYR A CA 1
ATOM 682 C C . TYR A 1 87 ? 21.412 -22.745 -9.633 1.00 41.28 87 TYR A C 1
ATOM 684 O O . TYR A 1 87 ? 20.317 -22.846 -9.089 1.00 41.28 87 TYR A O 1
ATOM 692 N N . LEU A 1 88 ? 21.870 -23.652 -10.500 1.00 41.31 88 LEU A N 1
ATOM 693 C CA . LEU A 1 88 ? 21.325 -24.997 -10.649 1.00 41.31 88 LEU A CA 1
ATOM 694 C C . LEU A 1 88 ? 21.162 -25.652 -9.268 1.00 41.31 88 LEU A C 1
ATOM 696 O O . LEU A 1 88 ? 22.124 -25.835 -8.522 1.00 41.31 88 LEU A O 1
ATOM 700 N N . VAL A 1 89 ? 19.918 -26.012 -8.970 1.00 39.69 89 VAL A N 1
ATOM 701 C CA . VAL A 1 89 ? 19.436 -26.710 -7.777 1.00 39.69 89 VAL A CA 1
ATOM 702 C C . VAL A 1 89 ? 20.388 -27.836 -7.343 1.00 39.69 89 VAL A C 1
ATOM 704 O O . VAL A 1 89 ? 20.569 -28.817 -8.063 1.00 39.69 89 VAL A O 1
ATOM 707 N N . SER A 1 90 ? 20.948 -27.740 -6.134 1.00 35.75 90 SER A N 1
ATOM 708 C CA . SER A 1 90 ? 21.443 -28.905 -5.387 1.00 35.75 90 SER A CA 1
ATOM 709 C C . SER A 1 90 ? 20.460 -29.194 -4.246 1.00 35.75 90 SER A C 1
ATOM 711 O O . SER A 1 90 ? 20.255 -28.326 -3.400 1.00 35.75 90 SER A O 1
ATOM 713 N N . PRO A 1 91 ? 19.816 -30.375 -4.206 1.00 45.34 91 PRO A N 1
ATOM 714 C CA . PRO A 1 91 ? 18.612 -30.625 -3.409 1.00 45.34 91 PRO A CA 1
ATOM 715 C C . PRO A 1 91 ? 18.897 -30.982 -1.937 1.00 45.34 91 PRO A C 1
ATOM 717 O O . PRO A 1 91 ? 18.172 -31.783 -1.353 1.00 45.34 91 PRO A O 1
ATOM 720 N N . GLU A 1 92 ? 19.955 -30.441 -1.325 1.00 4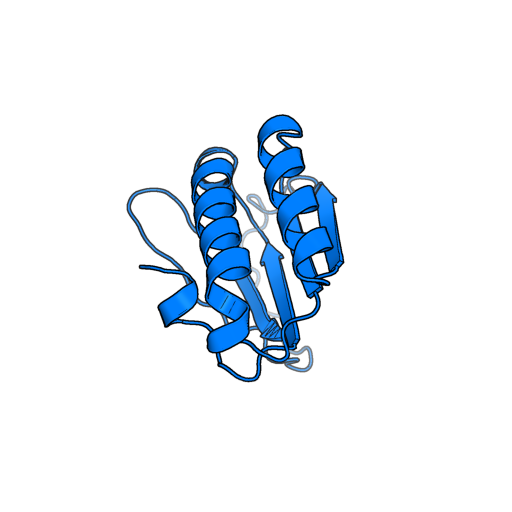4.78 92 GLU A N 1
ATOM 721 C CA . GLU A 1 92 ? 20.480 -30.986 -0.060 1.00 44.78 92 GLU A CA 1
ATOM 722 C C . GLU A 1 92 ? 20.566 -30.007 1.118 1.00 44.78 92 GLU A C 1
ATOM 724 O O . GLU A 1 92 ? 21.250 -30.303 2.093 1.00 44.78 92 GLU A O 1
ATOM 729 N N . MET A 1 93 ? 19.855 -28.875 1.107 1.00 41.94 93 MET A N 1
ATOM 730 C CA . MET A 1 93 ? 19.764 -28.025 2.306 1.00 41.94 93 MET A CA 1
ATOM 731 C C . MET A 1 93 ? 18.322 -27.738 2.705 1.00 41.94 93 MET A C 1
ATOM 733 O O . MET A 1 93 ? 17.667 -26.810 2.248 1.00 41.94 93 MET A O 1
ATOM 737 N N . ALA A 1 94 ? 17.854 -28.616 3.585 1.00 45.91 94 ALA A N 1
ATOM 738 C CA . ALA A 1 94 ? 16.626 -28.512 4.339 1.00 45.91 94 ALA A CA 1
ATOM 739 C C . ALA A 1 94 ? 16.721 -27.492 5.492 1.00 45.91 94 ALA A C 1
ATOM 741 O O . ALA A 1 94 ? 17.781 -27.302 6.084 1.00 45.91 94 ALA A O 1
ATOM 742 N N . ALA A 1 95 ? 15.530 -27.023 5.881 1.00 48.19 95 ALA A N 1
ATOM 743 C CA . ALA A 1 95 ? 15.110 -26.589 7.217 1.00 48.19 95 ALA A CA 1
ATOM 744 C C . ALA A 1 95 ? 15.496 -25.172 7.689 1.00 48.19 95 ALA A C 1
ATOM 746 O O . ALA A 1 95 ? 16.511 -24.968 8.351 1.00 48.19 95 ALA A O 1
ATOM 747 N N . LEU A 1 96 ? 14.554 -24.239 7.509 1.00 41.72 96 LEU A N 1
ATOM 748 C CA . LEU A 1 96 ? 14.372 -23.066 8.370 1.00 41.72 96 LEU A CA 1
ATOM 749 C C . LEU A 1 96 ? 12.914 -23.008 8.876 1.00 41.72 96 LEU A C 1
ATOM 751 O O . LEU A 1 96 ? 12.025 -23.567 8.227 1.00 41.72 96 LEU A O 1
ATOM 755 N N . PRO A 1 97 ? 12.671 -22.438 10.075 1.00 39.81 97 PRO A N 1
ATOM 756 C CA . PRO A 1 97 ? 11.353 -22.407 10.699 1.00 39.81 97 PRO A CA 1
ATOM 757 C C . PRO A 1 97 ? 10.418 -21.499 9.899 1.00 39.81 97 PRO A C 1
ATOM 759 O O . PRO A 1 97 ? 10.766 -20.368 9.583 1.00 39.81 97 PRO A O 1
ATOM 762 N N . ILE A 1 98 ? 9.239 -22.020 9.573 1.00 40.31 98 ILE A N 1
ATOM 763 C CA . ILE A 1 98 ? 8.220 -21.335 8.780 1.00 40.31 98 ILE A CA 1
ATOM 764 C C . ILE A 1 98 ? 7.548 -20.282 9.676 1.00 40.31 98 ILE A C 1
ATOM 766 O O . ILE A 1 98 ? 6.577 -20.584 10.372 1.00 40.31 98 ILE A O 1
ATOM 770 N N . ASP A 1 99 ? 8.070 -19.055 9.672 1.00 40.53 99 ASP A N 1
ATOM 771 C CA . ASP A 1 99 ? 7.183 -17.888 9.669 1.00 40.53 99 ASP A CA 1
ATOM 772 C C . ASP A 1 99 ? 6.363 -18.006 8.377 1.00 40.53 99 ASP A C 1
ATOM 774 O O . ASP A 1 99 ? 6.896 -18.392 7.338 1.00 40.53 99 ASP A O 1
ATOM 778 N N . THR A 1 100 ? 5.041 -17.882 8.456 1.00 42.28 100 THR A N 1
ATOM 779 C CA . THR A 1 100 ? 4.148 -18.355 7.384 1.00 42.28 100 THR A CA 1
ATOM 780 C C . THR A 1 100 ? 4.186 -17.405 6.185 1.00 42.28 100 THR A C 1
ATOM 782 O O . THR A 1 100 ? 3.313 -16.563 6.017 1.00 42.28 100 THR A O 1
ATOM 785 N N . GLU A 1 101 ? 5.199 -17.557 5.336 1.00 40.78 101 GLU A N 1
ATOM 786 C CA . GLU A 1 101 ? 5.277 -16.932 4.019 1.00 40.78 101 GLU A CA 1
ATOM 787 C C . GLU A 1 101 ? 4.234 -17.603 3.113 1.00 40.78 101 GLU A C 1
ATOM 789 O O . GLU A 1 101 ? 4.372 -18.757 2.695 1.00 40.78 101 GLU A O 1
ATOM 794 N N . VAL A 1 102 ? 3.117 -16.914 2.872 1.00 44.59 102 VAL A N 1
ATOM 795 C CA . VAL A 1 102 ? 2.050 -17.428 2.010 1.00 44.59 102 VAL A CA 1
ATOM 796 C C . VAL A 1 102 ? 2.399 -17.116 0.558 1.00 44.59 102 VAL A C 1
ATOM 798 O O . VAL A 1 102 ? 2.159 -16.020 0.067 1.00 44.59 102 VAL A O 1
ATOM 801 N N . TYR A 1 103 ? 2.911 -18.118 -0.154 1.00 43.12 103 TYR A N 1
ATOM 802 C CA . TYR A 1 103 ? 3.141 -18.047 -1.596 1.00 43.12 103 TYR A CA 1
ATOM 803 C C . TYR A 1 103 ? 1.802 -17.985 -2.352 1.00 43.12 103 TYR A C 1
ATOM 805 O O . TYR A 1 103 ? 1.141 -19.010 -2.549 1.00 43.12 103 TYR A O 1
ATOM 813 N N . ILE A 1 104 ? 1.383 -16.787 -2.768 1.00 48.97 104 ILE A N 1
ATOM 814 C CA . ILE A 1 104 ? 0.239 -16.595 -3.668 1.00 48.97 104 ILE A CA 1
ATOM 815 C C . ILE A 1 104 ? 0.779 -16.125 -5.022 1.00 48.97 104 ILE A C 1
ATOM 817 O O . ILE A 1 104 ? 1.032 -14.933 -5.177 1.00 48.97 104 ILE A O 1
ATOM 821 N N . PRO A 1 105 ? 0.953 -17.021 -6.010 1.00 42.94 105 PRO A N 1
ATOM 822 C CA . PRO A 1 105 ? 1.313 -16.605 -7.355 1.00 42.94 105 PRO A CA 1
ATOM 823 C C . PRO A 1 105 ? 0.108 -15.890 -7.972 1.00 42.94 105 PRO A C 1
ATOM 825 O O . PRO A 1 105 ? -0.895 -16.519 -8.326 1.00 42.94 105 PRO A O 1
ATOM 828 N N . VAL A 1 106 ? 0.175 -14.563 -8.071 1.00 47.56 106 VAL A N 1
ATOM 829 C CA . VAL A 1 106 ? -0.853 -13.774 -8.755 1.00 47.56 106 VA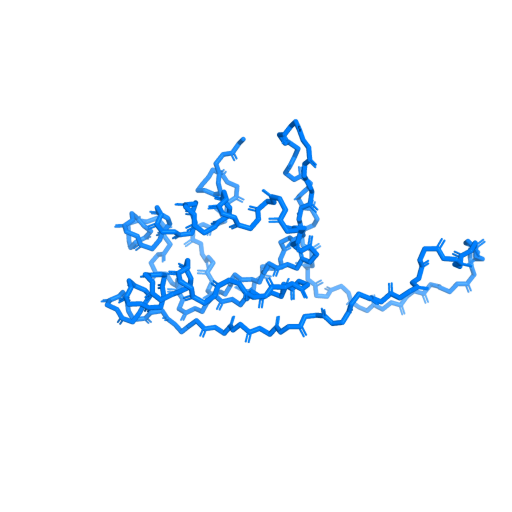L A CA 1
ATOM 830 C C . VAL A 1 106 ? -0.548 -13.802 -10.250 1.00 47.56 106 VAL A C 1
ATOM 832 O O . VAL A 1 106 ? 0.124 -12.927 -10.769 1.00 47.56 106 VAL A O 1
ATOM 835 N N . CYS A 1 107 ? -1.023 -14.835 -10.950 1.00 39.50 107 CYS A N 1
ATOM 836 C CA . CYS A 1 107 ? -0.939 -14.887 -12.409 1.00 39.50 107 CYS A CA 1
ATOM 837 C C . CYS A 1 107 ? -2.031 -14.012 -13.045 1.00 39.50 107 CYS A C 1
ATOM 839 O O . CYS A 1 107 ? -3.209 -14.375 -13.011 1.00 39.50 107 CYS A O 1
ATOM 841 N N . ASP A 1 108 ? -1.636 -12.920 -13.693 1.00 39.59 108 ASP A N 1
ATOM 842 C CA . ASP A 1 108 ? -2.400 -12.300 -14.781 1.00 39.59 108 ASP A CA 1
ATOM 843 C C . ASP A 1 108 ? -1.401 -11.901 -15.887 1.00 39.59 108 ASP A C 1
ATOM 845 O O . ASP A 1 108 ? -0.578 -11.016 -15.701 1.00 39.59 108 ASP A O 1
ATOM 849 N N . ASP A 1 109 ? -1.398 -12.675 -16.977 1.00 45.81 109 ASP A N 1
ATOM 850 C CA . ASP A 1 109 ? -0.794 -12.436 -18.307 1.00 45.81 109 ASP A CA 1
ATOM 851 C C . ASP A 1 109 ? 0.584 -11.736 -18.448 1.00 45.81 109 ASP A C 1
ATOM 853 O O . ASP A 1 109 ? 0.867 -11.163 -19.499 1.00 45.81 109 ASP A O 1
ATOM 857 N N . GLY A 1 110 ? 1.487 -11.827 -17.467 1.00 46.94 110 GLY A N 1
ATOM 858 C CA . GLY A 1 110 ? 2.875 -11.384 -17.673 1.00 46.94 110 GLY A CA 1
ATOM 859 C C . GLY A 1 110 ? 3.743 -11.162 -16.444 1.00 46.94 110 GLY A C 1
ATOM 860 O O . GLY A 1 110 ? 4.931 -10.950 -16.633 1.00 46.94 110 GLY A O 1
ATOM 861 N N . GLY A 1 111 ? 3.183 -11.248 -15.239 1.00 48.81 111 GLY A N 1
ATOM 862 C CA . GLY A 1 111 ? 3.880 -10.878 -14.014 1.00 48.81 111 GLY A CA 1
ATOM 863 C C . GLY A 1 111 ? 3.598 -11.793 -12.834 1.00 48.81 111 GLY A C 1
ATOM 864 O O . GLY A 1 111 ? 2.490 -12.330 -12.722 1.00 48.81 111 GLY A O 1
ATOM 865 N N . ALA A 1 112 ? 4.585 -11.999 -11.962 1.00 57.53 112 ALA A N 1
ATOM 866 C CA . ALA A 1 112 ? 4.447 -12.778 -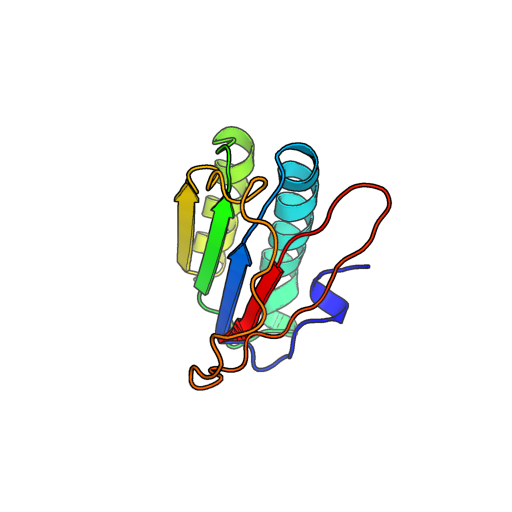10.734 1.00 57.53 112 ALA A CA 1
ATOM 867 C C . ALA A 1 112 ? 5.219 -12.108 -9.589 1.00 57.53 112 ALA A C 1
ATOM 869 O O . ALA A 1 112 ? 6.440 -12.079 -9.606 1.00 57.53 112 ALA A O 1
ATOM 870 N N . PHE A 1 113 ? 4.504 -11.630 -8.568 1.00 62.91 113 PHE A N 1
ATOM 871 C CA . PHE A 1 113 ? 5.089 -11.053 -7.351 1.00 62.91 113 PHE A CA 1
ATOM 872 C C . PHE A 1 113 ? 4.750 -11.899 -6.117 1.00 62.91 113 PHE A C 1
ATOM 874 O O . PHE A 1 113 ? 3.723 -12.589 -6.079 1.00 62.91 113 PHE A O 1
ATOM 881 N N . LEU A 1 114 ? 5.607 -11.839 -5.096 1.00 64.12 114 LEU A N 1
ATOM 882 C CA . LEU A 1 114 ? 5.462 -12.594 -3.850 1.00 64.12 114 LEU A CA 1
ATOM 883 C C . LEU A 1 114 ? 4.811 -11.732 -2.762 1.00 64.12 114 LEU A C 1
ATOM 885 O O . LEU A 1 114 ? 5.159 -10.568 -2.583 1.00 64.12 114 LEU A O 1
ATOM 889 N N . LEU A 1 115 ? 3.875 -12.319 -2.010 1.00 64.56 115 LEU A N 1
ATOM 890 C CA . LEU A 1 115 ? 3.216 -11.677 -0.871 1.00 64.56 115 LEU A CA 1
ATOM 891 C C . LEU A 1 115 ? 3.709 -12.284 0.446 1.00 64.56 115 LEU A C 1
ATOM 893 O O . LEU A 1 115 ? 3.634 -13.493 0.653 1.00 64.56 115 LEU A O 1
ATOM 897 N N . VAL A 1 116 ? 4.146 -11.431 1.365 1.00 63.56 116 VAL A N 1
ATOM 898 C CA . VAL A 1 116 ? 4.532 -11.789 2.733 1.00 63.56 116 VAL A CA 1
ATOM 899 C C . VAL A 1 116 ? 3.498 -11.190 3.684 1.00 63.56 116 VAL A C 1
ATOM 901 O O . VAL A 1 116 ? 3.281 -9.978 3.697 1.00 63.56 116 VAL A O 1
ATOM 904 N N . LEU A 1 117 ? 2.817 -12.038 4.458 1.00 66.94 117 LEU A N 1
ATOM 905 C CA . LEU A 1 117 ? 1.732 -11.627 5.355 1.00 66.94 117 LEU A CA 1
ATOM 906 C C . LEU A 1 117 ? 2.209 -11.692 6.810 1.00 66.94 117 LEU A C 1
ATOM 908 O O . LEU A 1 117 ? 2.716 -12.732 7.230 1.00 66.94 117 LEU A O 1
ATOM 912 N N . GLY A 1 118 ? 2.027 -10.600 7.559 1.00 54.59 118 GLY A N 1
ATOM 913 C CA . GLY A 1 118 ? 2.390 -10.471 8.978 1.00 54.59 118 GLY A CA 1
ATOM 914 C C . GLY A 1 118 ? 1.235 -10.018 9.860 1.00 54.59 118 GLY A C 1
ATOM 915 O O . GLY A 1 118 ? 0.373 -9.237 9.379 1.00 54.59 118 GLY A O 1
#

Radius of gyration: 15.25 Å; chains: 1; bounding box: 36×41×30 Å

Foldseek 3Di:
DAPLVPDQLQFQEKEKDPWDPVCVLVVLVSLLVCLVVVCVRNVNHAEYEYEAQDDDVVSVVVSVVSCVVSNHHYHYDHDPPPPCVPDDDDPPDDDDDDPPQDADFPDDDPDGMGIGTD

pLDDT: mean 70.19, std 17.42, range [35.75, 90.69]

Secondary structure (DSSP, 8-state):
--GGGTS-TT--EEEEEEE-TTTHHHHHHHHHHHHHHGGGT-TT--EEEEEESS--HHHHHHHHHHHHHHT-EEEEEEPP---GGG---------------------BTTB--EEEE-

Sequence (118 aa):
MLLLDILPASLESLGITDIEDCDYPSLVAELLRLVRHGPGLFARLNQIQLYVIQIDEDALAVLRTECESAGIDLKVEEQQEEAWEHYLVSPEMAALPIDTEVYIPVCDDGGAFLLVLG

Organism: Aspergillus violaceofuscus (strain CBS 115571) (NCBI:txid1450538)